Protein AF-X1QD98-F1 (afdb_monomer_lite)

Structure (mmCIF, N/CA/C/O backbone):
data_AF-X1QD98-F1
#
_entry.id   AF-X1QD98-F1
#
loop_
_atom_site.group_PDB
_atom_site.id
_atom_site.type_symbol
_atom_site.label_atom_id
_atom_site.label_alt_id
_atom_site.label_comp_id
_atom_site.label_asym_id
_atom_site.label_entity_id
_atom_site.label_seq_id
_atom_site.pdbx_PDB_ins_code
_atom_site.Cartn_x
_atom_site.Cartn_y
_atom_site.Cartn_z
_atom_site.occupancy
_atom_site.B_iso_or_equiv
_atom_site.auth_seq_id
_atom_site.auth_comp_id
_atom_site.auth_asym_id
_atom_site.auth_atom_id
_atom_site.pdbx_PDB_model_num
ATOM 1 N N . MET A 1 1 ? -19.804 -13.870 -2.593 1.00 43.25 1 MET A N 1
ATOM 2 C CA . MET A 1 1 ? -19.835 -12.454 -3.015 1.00 43.25 1 MET A CA 1
ATOM 3 C C . MET A 1 1 ? -18.415 -11.936 -2.904 1.00 43.25 1 MET A C 1
ATOM 5 O O . MET A 1 1 ? -17.860 -12.026 -1.820 1.00 43.25 1 MET A O 1
ATOM 9 N N . GLY A 1 2 ? -17.796 -11.529 -4.014 1.00 56.81 2 GLY A N 1
ATOM 10 C CA . GLY A 1 2 ? -16.443 -10.969 -3.982 1.00 56.81 2 GLY A CA 1
ATOM 11 C C . GLY A 1 2 ? -16.473 -9.594 -3.321 1.00 56.81 2 GLY A C 1
ATOM 12 O O . GLY A 1 2 ? -17.313 -8.770 -3.679 1.00 56.81 2 GLY A O 1
ATOM 13 N N . GLY A 1 3 ? -15.619 -9.370 -2.323 1.00 69.69 3 GLY A N 1
ATOM 14 C CA . GLY A 1 3 ? -15.450 -8.050 -1.722 1.00 69.69 3 GLY A CA 1
ATOM 15 C C . GLY A 1 3 ? -14.851 -7.073 -2.734 1.00 69.69 3 GLY A C 1
ATOM 16 O O . GLY A 1 3 ? -14.017 -7.451 -3.554 1.00 69.69 3 GLY A O 1
ATOM 17 N N . GLN A 1 4 ? -15.282 -5.815 -2.693 1.00 78.88 4 GLN A N 1
ATOM 18 C CA . GLN A 1 4 ? -14.696 -4.762 -3.519 1.00 78.88 4 GLN A CA 1
ATOM 19 C C . GLN A 1 4 ? -13.280 -4.442 -3.016 1.00 78.88 4 GLN A C 1
ATOM 21 O O . GLN A 1 4 ? -13.100 -4.152 -1.833 1.00 78.88 4 GLN A O 1
ATOM 26 N N . LEU A 1 5 ? -12.283 -4.473 -3.906 1.00 87.75 5 LEU A N 1
ATOM 27 C CA . LEU A 1 5 ? -10.908 -4.092 -3.573 1.00 87.75 5 LEU A CA 1
ATOM 28 C C . LEU A 1 5 ? -10.830 -2.602 -3.226 1.00 87.75 5 LEU A C 1
ATOM 30 O O . LEU A 1 5 ? -11.334 -1.750 -3.961 1.00 87.75 5 LEU A O 1
ATOM 34 N N . ARG A 1 6 ? -10.155 -2.297 -2.117 1.00 90.25 6 ARG A N 1
ATOM 35 C CA . ARG A 1 6 ? -9.860 -0.933 -1.671 1.00 90.25 6 ARG A CA 1
ATOM 36 C C . ARG A 1 6 ? -8.360 -0.704 -1.766 1.00 90.25 6 ARG A C 1
ATOM 38 O O . ARG A 1 6 ? -7.586 -1.518 -1.274 1.00 90.25 6 ARG A O 1
ATOM 45 N N . VAL A 1 7 ? -7.954 0.395 -2.397 1.00 89.81 7 VAL A N 1
ATOM 46 C CA . VAL A 1 7 ? -6.540 0.759 -2.545 1.00 89.81 7 VAL A CA 1
ATOM 47 C C . VAL A 1 7 ? -6.327 2.172 -2.048 1.00 89.81 7 VAL A C 1
ATOM 49 O O . VAL A 1 7 ? -7.035 3.099 -2.436 1.00 89.81 7 VAL A O 1
ATOM 52 N N . PHE A 1 8 ? -5.317 2.323 -1.201 1.00 91.00 8 PHE A N 1
ATOM 53 C CA . PHE A 1 8 ? -4.834 3.607 -0.737 1.00 91.00 8 PHE A CA 1
ATOM 54 C C . PHE A 1 8 ? -3.318 3.610 -0.822 1.00 91.00 8 PHE A C 1
ATOM 56 O O . PHE A 1 8 ? -2.653 2.745 -0.252 1.00 91.00 8 PHE A O 1
ATOM 63 N N . ALA A 1 9 ? -2.775 4.572 -1.559 1.00 88.06 9 ALA A N 1
ATOM 64 C CA . ALA A 1 9 ? -1.348 4.641 -1.780 1.00 88.06 9 ALA A CA 1
ATOM 65 C C . ALA A 1 9 ? -0.923 6.086 -2.066 1.00 88.06 9 ALA A C 1
ATOM 67 O O . ALA A 1 9 ? -1.563 6.799 -2.841 1.00 88.06 9 ALA A O 1
ATOM 68 N N . LYS A 1 10 ? 0.140 6.537 -1.396 1.00 85.88 10 LYS A N 1
ATOM 69 C CA . LYS A 1 10 ? 0.697 7.889 -1.527 1.00 85.88 10 LYS A CA 1
ATOM 70 C C . LYS A 1 10 ? 2.216 7.847 -1.409 1.00 85.88 10 LYS A C 1
ATOM 72 O O . LYS A 1 10 ? 2.789 6.890 -0.897 1.00 85.88 10 LYS A O 1
ATOM 77 N N . MET A 1 11 ? 2.856 8.918 -1.864 1.00 86.19 11 MET A N 1
ATOM 78 C CA . MET A 1 11 ? 4.279 9.150 -1.641 1.00 86.19 11 MET A CA 1
ATOM 79 C C . MET A 1 11 ? 4.539 9.601 -0.199 1.00 86.19 11 MET A C 1
ATOM 81 O O . MET A 1 11 ? 3.800 10.431 0.324 1.00 86.19 11 MET A O 1
ATOM 85 N N . GLY A 1 12 ? 5.621 9.109 0.402 1.00 85.38 12 GLY A N 1
ATOM 86 C CA . GLY A 1 12 ? 6.052 9.488 1.749 1.00 85.38 12 GLY A CA 1
ATOM 87 C C . GLY A 1 12 ? 6.467 8.278 2.578 1.00 85.38 12 GLY A C 1
ATOM 88 O O . GLY A 1 12 ? 6.452 7.146 2.093 1.00 85.38 12 GLY A O 1
ATOM 89 N N . LEU A 1 13 ? 6.849 8.518 3.832 1.00 87.44 13 LEU A N 1
ATOM 90 C CA . LEU A 1 13 ? 7.041 7.433 4.793 1.00 87.44 13 LEU A CA 1
ATOM 91 C C . LEU A 1 13 ? 5.683 6.824 5.155 1.00 87.44 13 LEU A C 1
ATOM 93 O O . LEU A 1 13 ? 4.683 7.535 5.215 1.00 87.44 13 LEU A O 1
ATOM 97 N N . VAL A 1 14 ? 5.653 5.527 5.467 1.00 88.31 14 VAL A N 1
ATOM 98 C CA . VAL A 1 14 ? 4.423 4.813 5.864 1.00 88.31 14 VAL A CA 1
ATOM 99 C C . VAL A 1 14 ? 3.667 5.567 6.968 1.00 88.31 14 VAL A C 1
ATOM 101 O O . VAL A 1 14 ? 2.462 5.767 6.857 1.00 88.31 14 VAL A O 1
ATOM 104 N N . SER A 1 15 ? 4.382 6.082 7.971 1.00 90.31 15 SER A N 1
ATOM 105 C CA . SER A 1 15 ? 3.813 6.855 9.086 1.00 90.31 15 SER A CA 1
ATOM 106 C C . SER A 1 15 ? 3.203 8.206 8.696 1.00 90.31 15 SER A C 1
ATOM 108 O O . SER A 1 15 ? 2.423 8.763 9.457 1.00 90.31 15 SER A O 1
ATOM 110 N N . GLN A 1 16 ? 3.567 8.757 7.539 1.00 88.94 16 GLN A N 1
ATOM 111 C CA . GLN A 1 16 ? 3.007 10.0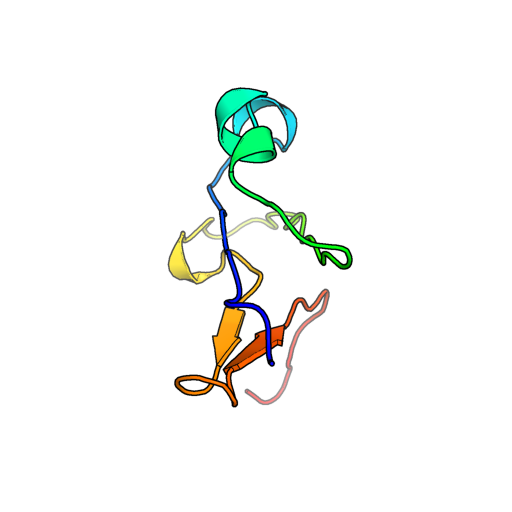06 7.009 1.00 88.94 16 GLN A CA 1
ATOM 112 C C . GLN A 1 16 ? 1.841 9.738 6.056 1.00 88.94 16 GLN A C 1
ATOM 114 O O . GLN A 1 16 ? 0.970 10.585 5.876 1.00 88.94 16 GLN A O 1
ATOM 119 N N . VAL A 1 17 ? 1.857 8.573 5.405 1.00 89.81 17 VAL A N 1
ATOM 120 C CA . VAL A 1 17 ? 0.852 8.176 4.422 1.00 89.81 17 VAL A CA 1
ATOM 121 C C . VAL A 1 17 ? -0.422 7.696 5.110 1.00 89.81 17 VAL A C 1
ATOM 123 O O . VAL A 1 17 ? -1.508 8.089 4.683 1.00 89.81 17 VAL A O 1
ATOM 126 N N . PHE A 1 18 ? -0.300 6.890 6.168 1.00 93.75 18 PHE A N 1
ATOM 127 C CA . PHE A 1 18 ? -1.436 6.276 6.852 1.00 93.75 18 PHE A CA 1
ATOM 128 C C . PHE A 1 18 ? -1.777 6.995 8.163 1.00 93.75 18 PHE A C 1
ATOM 130 O O . PHE A 1 18 ? -0.986 7.001 9.103 1.00 93.75 18 PHE A O 1
ATOM 137 N N . SER A 1 19 ? -2.984 7.556 8.231 1.00 94.38 19 SER A N 1
ATOM 138 C CA . SER A 1 19 ? -3.664 7.956 9.470 1.00 94.38 19 SER A CA 1
ATOM 139 C C . SER A 1 19 ? -4.669 6.889 9.919 1.00 94.38 19 SER A C 1
ATOM 141 O O . SER A 1 19 ? -5.072 6.045 9.112 1.00 94.38 19 SER A O 1
ATOM 143 N N . GLU A 1 20 ? -5.132 6.963 11.171 1.00 94.06 20 GLU A N 1
ATOM 144 C CA . GLU A 1 20 ? -6.220 6.113 11.683 1.00 94.06 20 GLU A CA 1
ATOM 145 C C . GLU A 1 20 ? -7.464 6.177 10.789 1.00 94.06 20 GLU A C 1
ATOM 147 O O . GLU A 1 20 ? -8.013 5.136 10.438 1.00 94.06 20 GLU A O 1
ATOM 152 N N . ASP A 1 21 ? -7.836 7.370 10.314 1.00 93.94 21 ASP A N 1
ATOM 153 C CA . ASP A 1 21 ? -8.961 7.543 9.388 1.00 93.94 21 ASP A CA 1
ATOM 154 C C . ASP A 1 21 ? -8.756 6.778 8.075 1.00 93.94 21 ASP A C 1
ATOM 156 O O . ASP A 1 21 ? -9.652 6.074 7.606 1.00 93.94 21 ASP A O 1
ATOM 160 N N . SER A 1 22 ? -7.569 6.892 7.466 1.00 92.31 22 SER A N 1
ATOM 161 C CA . SER A 1 22 ? -7.275 6.193 6.209 1.00 92.31 22 SER A CA 1
ATOM 162 C C . SER A 1 22 ? -7.233 4.675 6.385 1.00 92.31 22 SER A C 1
ATOM 164 O O . SER A 1 22 ? -7.718 3.948 5.520 1.00 92.31 22 SER A O 1
ATOM 166 N N . LEU A 1 23 ? -6.711 4.192 7.516 1.00 92.38 23 LEU A N 1
ATOM 167 C CA . LEU A 1 23 ? -6.684 2.770 7.848 1.00 92.38 23 LEU A CA 1
ATOM 168 C C . LEU A 1 23 ? -8.094 2.243 8.126 1.00 92.38 23 LEU A C 1
ATOM 170 O O . LEU A 1 23 ? -8.446 1.174 7.635 1.00 92.38 23 LEU A O 1
ATOM 174 N N . GLY A 1 24 ? -8.929 3.015 8.824 1.00 93.00 24 GLY A N 1
ATOM 175 C CA . GLY A 1 24 ? -10.320 2.660 9.109 1.00 93.00 24 GLY A CA 1
ATOM 176 C C . GLY A 1 24 ? -11.181 2.491 7.852 1.00 93.00 24 GLY A C 1
ATOM 177 O O . GLY A 1 24 ? -12.177 1.771 7.871 1.00 93.00 24 GLY A O 1
ATOM 178 N N . GLN A 1 25 ? -10.784 3.101 6.730 1.00 91.12 25 GLN A N 1
ATOM 179 C CA . GLN A 1 25 ? -11.445 2.919 5.436 1.00 91.12 25 GLN A CA 1
ATOM 180 C C . GLN A 1 25 ? -10.991 1.655 4.683 1.00 91.12 25 GLN A C 1
ATOM 182 O O . GLN A 1 25 ? -11.709 1.207 3.784 1.00 91.12 25 GLN A O 1
ATOM 187 N N . LEU A 1 26 ? -9.843 1.062 5.023 1.00 92.00 26 LEU A N 1
ATOM 188 C CA . LEU A 1 26 ? -9.293 -0.142 4.385 1.00 92.00 26 LEU A CA 1
ATOM 189 C C . LEU A 1 26 ? -9.814 -1.413 5.067 1.00 92.00 26 LEU A C 1
ATOM 191 O O . LEU A 1 26 ? -9.082 -2.135 5.735 1.00 92.00 26 LEU A O 1
ATOM 195 N N . THR A 1 27 ? -11.107 -1.679 4.902 1.00 91.44 27 THR A N 1
ATOM 196 C CA . THR A 1 27 ? -11.766 -2.847 5.494 1.00 91.44 27 THR A CA 1
ATOM 197 C C . THR A 1 27 ? -11.631 -4.102 4.629 1.00 91.44 27 THR A C 1
ATOM 199 O O . THR A 1 27 ? -11.630 -4.031 3.398 1.00 91.44 27 THR A O 1
ATOM 202 N N . GLY A 1 28 ? -11.565 -5.262 5.282 1.00 90.25 28 GLY A N 1
ATOM 203 C CA . GLY A 1 28 ? -11.484 -6.582 4.656 1.00 90.25 28 GLY A CA 1
ATOM 204 C C . GLY A 1 28 ? -10.680 -7.557 5.514 1.00 90.25 28 GLY A C 1
ATOM 205 O O . GLY A 1 28 ? -10.007 -7.147 6.455 1.00 90.25 28 GLY A O 1
ATOM 206 N N . ASP A 1 29 ? -10.739 -8.843 5.175 1.00 91.50 29 ASP A N 1
ATOM 207 C CA . ASP A 1 29 ? -10.050 -9.901 5.932 1.00 91.50 29 ASP A CA 1
ATOM 208 C C . ASP A 1 29 ? -8.616 -10.161 5.434 1.00 91.50 29 ASP A C 1
ATOM 210 O O . ASP A 1 29 ? -7.834 -10.847 6.089 1.00 91.50 29 ASP A O 1
ATOM 214 N N . ILE A 1 30 ? -8.268 -9.642 4.250 1.00 90.81 30 ILE A N 1
ATOM 215 C CA . ILE A 1 30 ? -6.983 -9.866 3.576 1.00 90.81 30 ILE A CA 1
ATOM 216 C C . ILE A 1 30 ? -6.480 -8.542 3.002 1.00 90.81 30 ILE A C 1
ATOM 218 O O . ILE A 1 30 ? -7.236 -7.810 2.364 1.00 90.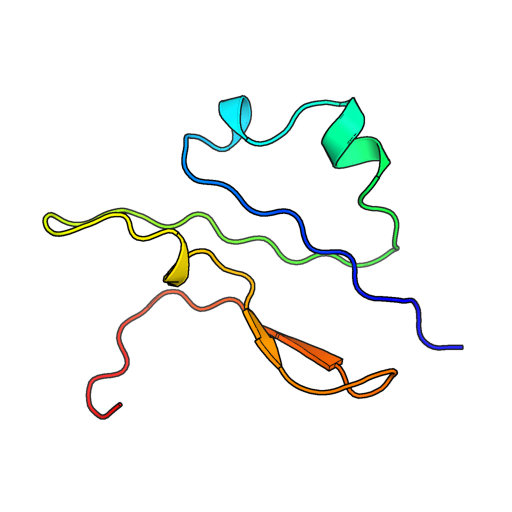81 30 ILE A O 1
ATOM 222 N N . ALA A 1 31 ? -5.188 -8.262 3.180 1.00 92.25 31 ALA A N 1
ATOM 223 C CA . ALA A 1 31 ? -4.536 -7.078 2.633 1.00 92.25 31 ALA A CA 1
ATOM 224 C C . ALA A 1 31 ? -3.129 -7.397 2.108 1.00 92.25 31 ALA A C 1
ATOM 226 O O . ALA A 1 31 ? -2.444 -8.287 2.612 1.00 92.25 31 ALA A O 1
ATOM 227 N N . ILE A 1 32 ? -2.685 -6.616 1.122 1.00 93.00 32 ILE A N 1
ATOM 228 C CA . ILE A 1 32 ? -1.288 -6.542 0.683 1.00 93.00 32 ILE A CA 1
ATOM 229 C C . ILE A 1 32 ? -0.817 -5.090 0.767 1.00 93.00 32 ILE A C 1
ATOM 231 O O . ILE A 1 32 ? -1.600 -4.164 0.560 1.00 93.00 32 ILE A O 1
ATOM 235 N N . GLY A 1 33 ? 0.468 -4.885 1.047 1.00 91.88 33 GLY A N 1
ATOM 236 C CA . GLY A 1 33 ? 1.081 -3.560 1.114 1.00 91.88 33 GLY A CA 1
ATOM 237 C C . GLY A 1 33 ? 2.427 -3.537 0.403 1.00 91.88 33 GLY A C 1
ATOM 238 O O . GLY A 1 33 ? 3.102 -4.561 0.298 1.00 91.88 33 GLY A O 1
ATOM 239 N N . HIS A 1 34 ? 2.825 -2.363 -0.084 1.00 91.75 34 HIS A N 1
ATOM 240 C CA . HIS A 1 34 ? 4.123 -2.162 -0.714 1.00 91.75 34 HIS A CA 1
ATOM 241 C C . HIS A 1 34 ? 4.787 -0.897 -0.177 1.00 91.75 34 HIS A C 1
ATOM 243 O O . HIS A 1 34 ? 4.195 0.179 -0.194 1.00 91.75 34 HIS A O 1
ATOM 249 N N . ASN A 1 35 ? 6.038 -1.024 0.263 1.00 88.44 35 ASN A N 1
ATOM 250 C CA . ASN A 1 35 ? 6.887 0.114 0.589 1.00 88.44 35 ASN A CA 1
ATOM 251 C C . ASN A 1 35 ? 8.007 0.197 -0.451 1.00 88.44 35 ASN A C 1
ATOM 253 O O . ASN A 1 35 ? 8.864 -0.687 -0.516 1.00 88.44 35 ASN A O 1
ATOM 257 N N . ARG A 1 36 ? 7.986 1.242 -1.281 1.00 80.56 36 ARG A N 1
ATOM 258 C CA . ARG A 1 36 ? 8.956 1.406 -2.366 1.00 80.56 36 ARG A CA 1
ATOM 259 C C . ARG A 1 36 ? 10.216 2.088 -1.848 1.00 80.56 36 ARG A C 1
ATOM 261 O O . ARG A 1 36 ? 10.179 3.244 -1.433 1.00 80.56 36 ARG A O 1
ATOM 268 N N . TYR A 1 37 ? 11.354 1.415 -1.978 1.00 67.75 37 TYR A N 1
ATOM 269 C CA . TYR A 1 37 ? 12.657 2.046 -1.794 1.00 67.75 37 TYR A CA 1
ATO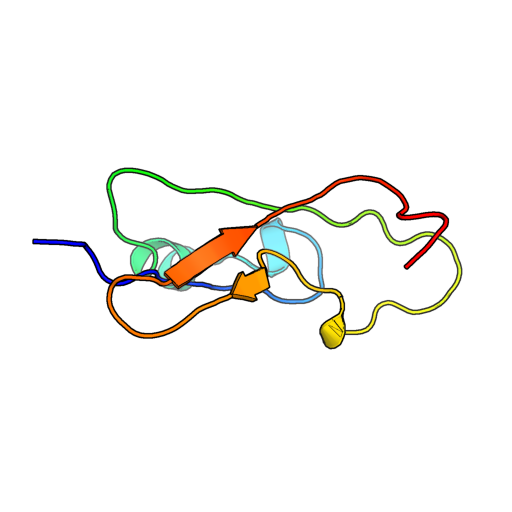M 270 C C . TYR A 1 37 ? 12.987 2.902 -3.027 1.00 67.75 37 TYR A C 1
ATOM 272 O O . TYR A 1 37 ? 13.088 2.383 -4.139 1.00 67.75 37 TYR A O 1
ATOM 280 N N . SER A 1 38 ? 13.116 4.222 -2.866 1.00 57.91 38 SER A N 1
ATOM 281 C CA . SER A 1 38 ? 13.466 5.109 -3.982 1.00 57.91 38 SER A CA 1
ATOM 282 C C . SER A 1 38 ? 14.982 5.109 -4.179 1.00 57.91 38 SER A C 1
ATOM 284 O O . SER A 1 38 ? 15.716 5.713 -3.399 1.00 57.91 38 SER A O 1
ATOM 286 N N . THR A 1 39 ? 15.476 4.411 -5.203 1.00 54.09 39 THR A N 1
ATOM 287 C CA . THR A 1 39 ? 16.844 4.625 -5.687 1.00 54.09 39 THR A CA 1
ATOM 288 C C . THR A 1 39 ? 16.895 5.905 -6.523 1.00 54.09 39 THR A C 1
ATOM 290 O O . THR A 1 39 ? 15.886 6.368 -7.055 1.00 54.09 39 THR A O 1
ATOM 293 N N . ARG A 1 40 ? 18.075 6.533 -6.576 1.00 43.38 40 ARG A N 1
ATOM 294 C CA . ARG A 1 40 ? 18.326 7.822 -7.242 1.00 43.38 40 ARG A CA 1
ATOM 295 C C . ARG A 1 40 ? 17.689 7.849 -8.643 1.00 43.38 40 ARG A C 1
ATOM 297 O O . ARG A 1 40 ? 18.143 7.135 -9.528 1.00 43.38 40 ARG A O 1
ATOM 304 N N . GLY A 1 41 ? 16.669 8.688 -8.834 1.00 49.53 41 GLY A N 1
ATOM 305 C CA . GLY A 1 41 ? 15.983 8.834 -10.122 1.00 49.53 41 GLY A CA 1
ATOM 306 C C . GLY A 1 41 ? 14.469 8.670 -10.026 1.00 49.53 41 GLY A C 1
ATOM 307 O O . GLY A 1 41 ? 13.916 7.665 -10.450 1.00 49.53 41 GLY A O 1
ATOM 308 N N . SER A 1 42 ? 13.809 9.721 -9.536 1.00 54.06 42 SER A N 1
ATOM 309 C CA . SER A 1 42 ? 12.369 9.976 -9.665 1.00 54.06 42 SER A CA 1
ATOM 310 C C . SER A 1 42 ? 11.414 9.056 -8.884 1.00 54.06 42 SER A C 1
ATOM 312 O O . SER A 1 42 ? 11.102 7.920 -9.245 1.00 54.06 42 SER A O 1
ATOM 314 N N . SER A 1 43 ? 10.853 9.620 -7.816 1.00 58.66 43 SER A N 1
ATOM 315 C CA . SER A 1 43 ? 9.630 9.137 -7.183 1.00 58.66 43 SER A CA 1
ATOM 316 C C . SER A 1 43 ? 8.416 9.640 -7.975 1.00 58.66 43 SER A C 1
ATOM 318 O O . SER A 1 43 ? 7.910 10.724 -7.699 1.00 58.66 43 SER A O 1
ATOM 320 N N . ARG A 1 44 ? 7.961 8.884 -8.980 1.00 65.00 44 ARG A N 1
ATOM 321 C CA . ARG A 1 44 ? 6.697 9.175 -9.681 1.00 65.00 44 ARG A CA 1
ATOM 322 C C . ARG A 1 44 ? 5.542 8.490 -8.971 1.00 65.00 44 ARG A C 1
ATOM 324 O O . ARG A 1 44 ? 5.672 7.330 -8.585 1.00 65.00 44 ARG A O 1
ATOM 331 N N . ILE A 1 45 ? 4.414 9.187 -8.858 1.00 65.69 45 ILE A N 1
ATOM 332 C CA . ILE A 1 45 ? 3.186 8.613 -8.301 1.00 65.69 45 ILE A CA 1
ATOM 333 C C . ILE A 1 45 ? 2.690 7.418 -9.128 1.00 65.69 45 ILE A C 1
ATOM 335 O O . ILE A 1 45 ? 2.174 6.464 -8.565 1.00 65.69 45 ILE A O 1
ATOM 339 N N . ASP A 1 46 ? 2.974 7.421 -10.435 1.00 65.62 46 ASP A N 1
ATOM 340 C CA . ASP A 1 46 ? 2.698 6.321 -11.371 1.00 65.62 46 ASP A CA 1
ATOM 341 C C . ASP A 1 46 ? 3.337 4.985 -10.939 1.00 65.62 46 ASP A C 1
ATOM 343 O O . ASP A 1 46 ? 2.877 3.916 -11.324 1.00 65.62 46 ASP A O 1
ATOM 347 N N . ASN A 1 47 ? 4.399 5.038 -10.128 1.00 68.06 47 ASN A N 1
ATOM 348 C CA . ASN A 1 47 ? 5.130 3.862 -9.651 1.00 68.06 47 ASN A CA 1
ATOM 349 C C . ASN A 1 47 ? 4.672 3.392 -8.262 1.00 68.06 47 ASN A C 1
ATOM 351 O O . ASN A 1 47 ? 5.309 2.516 -7.667 1.00 68.06 47 ASN A O 1
ATOM 355 N N . VAL A 1 48 ? 3.631 4.008 -7.703 1.00 74.56 48 VAL A N 1
ATOM 356 C CA . VAL A 1 48 ? 3.078 3.617 -6.411 1.00 74.56 48 VAL A CA 1
ATOM 357 C C . VAL A 1 48 ? 2.272 2.329 -6.587 1.00 74.56 48 VAL A C 1
ATOM 359 O O . VAL A 1 48 ? 1.395 2.231 -7.438 1.00 74.56 48 VAL A O 1
ATOM 362 N N . GLN A 1 49 ? 2.591 1.333 -5.767 1.00 83.69 49 GLN A N 1
ATOM 363 C CA . GLN A 1 49 ? 1.935 0.026 -5.738 1.00 83.69 49 GLN A CA 1
ATOM 364 C C . GLN A 1 49 ? 1.124 -0.115 -4.437 1.00 83.69 49 GLN A C 1
ATOM 366 O O . GLN A 1 49 ? 1.468 0.556 -3.458 1.00 83.69 49 GLN A O 1
ATOM 371 N N . PRO A 1 50 ? 0.092 -0.982 -4.371 1.00 88.31 50 PRO A N 1
ATOM 372 C CA . PRO A 1 50 ? -0.283 -2.024 -5.342 1.00 88.31 50 PRO A CA 1
ATOM 373 C C . PRO A 1 50 ? -0.902 -1.504 -6.648 1.00 88.31 50 PRO A C 1
ATOM 375 O O . PRO A 1 50 ? -1.692 -0.563 -6.627 1.00 88.31 50 PRO A O 1
ATOM 378 N N . LEU A 1 51 ? -0.585 -2.149 -7.775 1.00 87.06 51 LEU A N 1
ATOM 379 C CA . LEU A 1 51 ? -1.259 -1.910 -9.057 1.00 87.06 51 LEU A CA 1
ATOM 380 C C . LEU A 1 51 ? -2.556 -2.720 -9.120 1.00 87.06 51 LEU A C 1
ATOM 38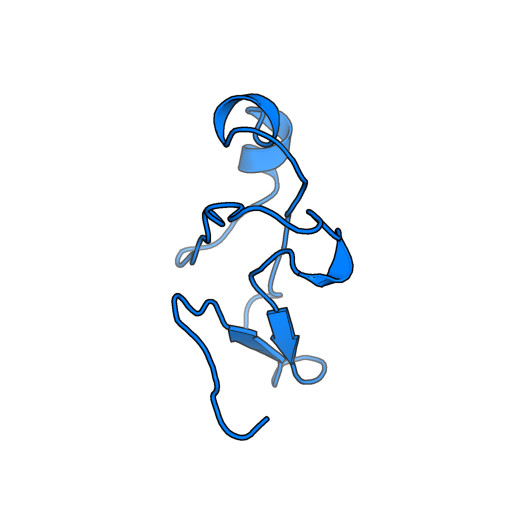2 O O . LEU A 1 51 ? -2.550 -3.906 -8.791 1.00 87.06 51 LEU A O 1
ATOM 386 N N . LEU A 1 52 ? -3.644 -2.095 -9.577 1.00 88.75 52 LEU A N 1
ATOM 387 C CA . LEU A 1 52 ? 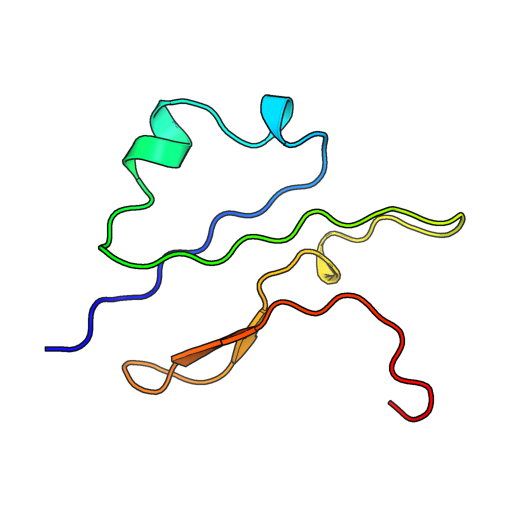-4.898 -2.782 -9.888 1.00 88.75 52 LEU A CA 1
ATOM 388 C C . LEU A 1 52 ? -4.970 -3.097 -11.380 1.00 88.75 52 LEU A C 1
ATOM 390 O O . LEU A 1 52 ? -4.816 -2.207 -12.215 1.00 88.75 52 LEU A O 1
ATOM 394 N N . VAL A 1 53 ? -5.243 -4.356 -11.707 1.00 88.44 53 VAL A N 1
ATOM 395 C CA . VAL A 1 53 ? -5.402 -4.842 -13.081 1.00 88.44 53 VAL A CA 1
ATOM 396 C C . VAL A 1 53 ? -6.727 -5.589 -13.183 1.00 88.44 53 VAL A C 1
ATOM 398 O O . VAL A 1 53 ? -7.049 -6.382 -12.309 1.00 88.44 53 VAL A O 1
ATOM 401 N N . GLY A 1 54 ? -7.499 -5.358 -14.244 1.00 88.56 54 GLY A N 1
ATOM 402 C CA . GLY A 1 54 ? -8.794 -6.013 -14.458 1.00 88.56 54 GLY A CA 1
ATOM 403 C C . GLY A 1 54 ? -9.987 -5.079 -14.258 1.00 88.56 54 GLY A C 1
ATOM 404 O O . GLY A 1 54 ? -9.843 -3.854 -14.269 1.00 88.56 54 GLY A O 1
ATOM 405 N N . LYS A 1 55 ? -11.191 -5.654 -14.151 1.00 83.00 55 LYS A N 1
ATOM 406 C CA . LYS A 1 55 ? -12.449 -4.898 -14.055 1.00 83.00 55 LYS A CA 1
ATOM 407 C C . LYS A 1 55 ? -13.488 -5.650 -13.227 1.00 83.00 55 LYS A C 1
ATOM 409 O O . LYS A 1 55 ? -13.700 -6.843 -13.413 1.00 83.00 55 LYS A O 1
ATOM 414 N N . GLY A 1 56 ? -14.207 -4.923 -12.373 1.00 83.31 56 GLY A N 1
ATOM 415 C CA . GLY A 1 56 ? -15.294 -5.489 -11.574 1.00 83.31 56 GLY A CA 1
ATOM 416 C C . GLY A 1 56 ? -14.782 -6.564 -10.616 1.00 83.31 56 GLY A C 1
ATOM 417 O O . GLY A 1 56 ? -13.798 -6.342 -9.912 1.00 83.31 56 GLY A O 1
ATOM 418 N N . ASN A 1 57 ? -15.437 -7.723 -10.608 1.00 83.56 57 ASN A N 1
ATOM 419 C CA . ASN A 1 57 ? -15.068 -8.834 -9.727 1.00 83.56 57 ASN A CA 1
ATOM 420 C C . ASN A 1 57 ? -13.770 -9.543 -10.149 1.00 83.56 57 ASN A C 1
ATOM 422 O O . ASN A 1 57 ? -13.180 -10.231 -9.322 1.00 83.56 57 ASN A O 1
ATOM 426 N N . ASP A 1 58 ? -13.296 -9.326 -11.379 1.00 85.94 58 ASP A N 1
ATOM 427 C CA . ASP A 1 58 ? -12.068 -9.925 -11.918 1.00 85.94 58 ASP A CA 1
ATOM 428 C C . ASP A 1 58 ? -10.861 -8.983 -11.759 1.00 85.94 58 ASP A C 1
ATOM 430 O O . ASP A 1 58 ? -9.963 -8.930 -12.599 1.00 85.94 58 ASP A O 1
ATOM 434 N N . THR A 1 59 ? -10.868 -8.168 -10.703 1.00 89.25 59 THR A N 1
ATOM 435 C CA . THR A 1 59 ? -9.780 -7.230 -10.408 1.00 89.25 59 THR A CA 1
ATOM 436 C C . THR A 1 59 ? -8.715 -7.917 -9.553 1.00 89.25 59 THR A C 1
ATOM 438 O O . THR A 1 59 ? -9.021 -8.507 -8.519 1.00 89.25 59 THR A O 1
ATOM 441 N N . LEU A 1 60 ? -7.453 -7.793 -9.958 1.00 89.31 60 LEU A N 1
ATOM 442 C CA . LEU A 1 60 ? -6.270 -8.297 -9.269 1.00 89.31 60 LEU A CA 1
ATOM 443 C C . LEU A 1 60 ? -5.429 -7.127 -8.748 1.00 89.31 60 LEU A C 1
ATOM 445 O O . LEU A 1 60 ? -5.183 -6.163 -9.472 1.00 89.31 60 LEU A O 1
ATOM 449 N N . ALA A 1 61 ? -4.950 -7.237 -7.510 1.00 91.06 61 ALA A N 1
ATOM 450 C CA . ALA A 1 61 ? -3.972 -6.320 -6.937 1.00 91.06 61 ALA A CA 1
ATOM 451 C C . ALA A 1 61 ? -2.582 -6.973 -6.928 1.00 91.06 61 ALA A C 1
ATOM 453 O O . ALA A 1 61 ? -2.432 -8.091 -6.433 1.00 91.06 61 ALA A O 1
ATOM 454 N N . ILE A 1 62 ? -1.567 -6.282 -7.456 1.00 90.44 62 ILE A N 1
ATOM 455 C CA . ILE A 1 62 ? -0.190 -6.791 -7.545 1.00 90.44 62 ILE A CA 1
ATOM 456 C C . ILE A 1 62 ? 0.775 -5.819 -6.867 1.00 90.44 62 ILE A C 1
ATOM 458 O O . ILE A 1 62 ? 0.776 -4.621 -7.155 1.00 90.44 62 ILE A O 1
ATOM 462 N N . ALA A 1 63 ? 1.629 -6.361 -5.999 1.00 90.88 63 ALA A N 1
ATOM 463 C CA . ALA A 1 63 ? 2.798 -5.687 -5.452 1.00 90.88 63 ALA A CA 1
ATOM 464 C C . ALA A 1 63 ? 4.061 -6.499 -5.786 1.00 90.88 63 ALA A C 1
ATOM 466 O O . ALA A 1 63 ? 4.087 -7.714 -5.603 1.00 90.88 63 ALA A O 1
ATOM 467 N N . HIS A 1 64 ? 5.111 -5.838 -6.263 1.00 87.38 64 HIS A N 1
ATOM 468 C CA . HIS A 1 64 ? 6.353 -6.448 -6.722 1.00 87.38 64 HIS A CA 1
ATOM 469 C C . HIS A 1 64 ? 7.569 -5.661 -6.227 1.00 87.38 64 HIS A C 1
ATOM 471 O O . HIS A 1 64 ? 7.609 -4.433 -6.310 1.00 87.38 64 HIS A O 1
ATOM 477 N N . ASN A 1 65 ? 8.587 -6.384 -5.759 1.00 83.44 65 ASN A N 1
ATOM 478 C CA . ASN A 1 65 ? 9.883 -5.834 -5.380 1.00 83.44 65 ASN A CA 1
ATOM 479 C C . ASN A 1 65 ? 10.985 -6.466 -6.241 1.00 83.44 65 ASN A C 1
ATOM 481 O O . ASN A 1 65 ? 11.425 -7.581 -5.972 1.00 83.44 65 ASN A O 1
ATOM 485 N N . GLY A 1 66 ? 11.410 -5.754 -7.281 1.00 76.69 66 GLY A N 1
ATOM 486 C CA . GLY A 1 66 ? 12.423 -6.218 -8.224 1.00 76.69 66 GLY A CA 1
ATOM 487 C C . GLY A 1 66 ? 12.438 -5.375 -9.495 1.00 76.69 66 GLY A C 1
ATOM 488 O O . GLY A 1 66 ? 11.751 -4.357 -9.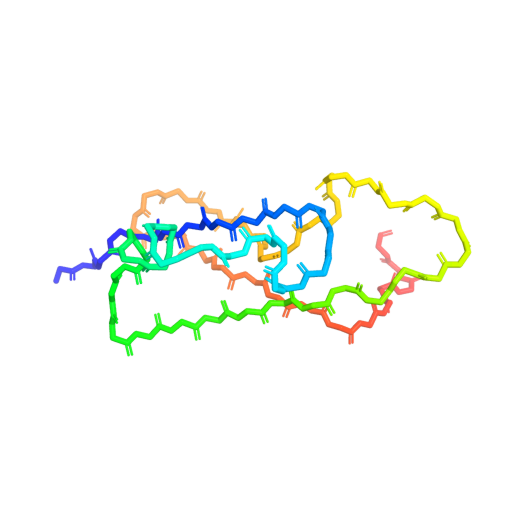584 1.00 76.69 66 GLY A O 1
ATOM 489 N N . ASN A 1 67 ? 13.194 -5.826 -10.494 1.00 77.38 67 ASN A N 1
ATOM 490 C CA . ASN A 1 67 ? 13.302 -5.170 -11.794 1.00 77.38 67 ASN A CA 1
ATOM 491 C C . ASN A 1 67 ? 12.927 -6.143 -12.918 1.00 77.38 67 ASN A C 1
ATOM 493 O O . ASN A 1 67 ? 13.485 -7.237 -12.989 1.00 77.38 67 ASN A O 1
ATOM 497 N N . ILE A 1 68 ? 12.017 -5.735 -13.802 1.00 75.88 68 ILE A N 1
ATOM 498 C CA . ILE A 1 68 ? 11.683 -6.490 -15.014 1.00 75.88 68 ILE A CA 1
ATOM 499 C C . ILE A 1 68 ? 12.672 -6.043 -16.090 1.00 75.88 68 ILE A C 1
ATOM 501 O O . ILE A 1 68 ? 12.589 -4.929 -16.598 1.00 75.88 68 ILE A O 1
ATOM 505 N N . ILE A 1 69 ? 13.662 -6.885 -16.386 1.00 79.00 69 ILE A N 1
ATOM 506 C CA . ILE A 1 69 ? 14.773 -6.541 -17.293 1.00 79.00 69 ILE A CA 1
ATOM 507 C C . ILE A 1 69 ? 14.382 -6.538 -18.779 1.00 79.00 69 ILE A C 1
ATOM 509 O O . ILE A 1 69 ? 15.170 -6.116 -19.618 1.00 79.00 69 ILE A O 1
ATOM 513 N N . ASN A 1 70 ? 13.185 -7.019 -19.100 1.00 69.50 70 ASN A N 1
ATOM 514 C CA . ASN A 1 70 ? 12.663 -7.194 -20.452 1.00 69.50 70 ASN A CA 1
ATOM 515 C C . ASN A 1 70 ? 11.197 -6.733 -20.567 1.00 69.50 70 ASN A C 1
ATOM 517 O O . ASN A 1 70 ? 10.394 -7.416 -21.200 1.00 69.50 70 ASN A O 1
ATOM 521 N N . ALA A 1 71 ? 10.856 -5.632 -19.890 1.00 66.06 71 ALA A N 1
ATOM 522 C CA . ALA A 1 71 ? 9.529 -5.016 -19.948 1.00 66.06 71 ALA A CA 1
ATOM 523 C C . ALA A 1 71 ? 9.214 -4.429 -21.332 1.00 66.06 71 ALA A C 1
ATOM 525 O O . ALA A 1 71 ? 10.156 -3.919 -21.983 1.00 66.06 71 ALA A O 1
#

Sequence (71 aa):
MGGQLRVFAKMGLVSQVFSEDSLGQLTGDIAIGHNRYSTRGSSRIDNVQPLLVGKGNDTLAIAHNGNIINA

InterPro domains:
  IPR017932 Glutamine amidotransferase type 2 domain [PS51278] (1-71)
  IPR029055 Nucleophile aminohydrolases, N-terminal [G3DSA:3.60.20.10] (4-71)
  IPR029055 Nucleophile aminohydrolases, N-terminal [SSF56235] (2-70)

Secondary structure (DSSP, 8-state):
-PPPP-----SS-HHHH--HHHHHT--SS----------SS---GGG-SPEEESSGGG-EEE---S--TT-

pLDDT: mean 81.52, std 13.18, range [43.25, 94.38]

Organism: NCBI:txid412755

Radius of gyration: 13.77 Å; chains: 1; bounding box: 38×22×32 Å

Foldseek 3Di:
DQDDADDQWDDDPPVVRDDPVNVVVRDDDDDDADDDDDDPDDDDPVPIDQDWDDDDSPIDTDDDDDDDPPD